Protein AF-A0A2V5NZV7-F1 (afdb_monomer_lite)

Foldseek 3Di:
DPVVLVVQLCVLLVCLQQLVCVVNDLCVSCVVNVHDSVVSVVVNVVVNVVVLVVVLVVVVVVDPDSVCSVVVVVVVVVVSD

Sequence (81 aa):
HTDAGKAHYFESLKPWLTGDTEDLSQAGAAIRLGLNEGAVKVAIHRLRHRFREVLKDEIGQTVSDRAHVDEEMHYLLEALL

Radius of gyration: 14.93 Å; chains: 1; bounding box: 33×25×37 Å

Secondary structure (DSSP, 8-state):
--HHHHHHHHHHHTHHHHT--TT--HHHHHHHHT--HHHHHHHHHHHHHHHHHHHHHHHHTT-S-GGGHHHHHHHHHHTT-

pLDDT: mean 76.69, std 14.45, range [41.59, 93.25]

Structure (mmCIF, N/CA/C/O backbone):
data_AF-A0A2V5NZV7-F1
#
_entry.id   AF-A0A2V5NZV7-F1
#
loop_
_atom_site.group_PDB
_atom_site.id
_atom_site.type_symbol
_atom_site.label_atom_id
_atom_site.label_alt_id
_atom_site.label_comp_id
_atom_site.label_asym_id
_atom_site.label_entity_id
_atom_site.label_seq_id
_atom_site.pdbx_PDB_ins_code
_atom_site.Cartn_x
_atom_site.Cartn_y
_atom_site.Cartn_z
_atom_site.occupancy
_atom_site.B_iso_or_equiv
_atom_site.auth_seq_id
_atom_site.auth_comp_id
_atom_site.auth_asym_id
_atom_site.auth_atom_id
_atom_site.pdbx_PDB_model_num
ATOM 1 N N . HIS A 1 1 ? -11.678 -11.149 -16.638 1.00 41.59 1 HIS A N 1
ATOM 2 C CA . HIS A 1 1 ? -10.377 -11.810 -16.882 1.00 41.59 1 HIS A CA 1
ATOM 3 C C . HIS A 1 1 ? -9.257 -11.053 -16.146 1.00 41.59 1 HIS A C 1
ATOM 5 O O . HIS A 1 1 ? -8.209 -10.795 -16.717 1.00 41.59 1 HIS A O 1
ATOM 11 N N . THR A 1 2 ? -9.476 -10.635 -14.888 1.00 53.06 2 THR A N 1
ATOM 12 C CA . THR A 1 2 ? -8.737 -9.476 -14.331 1.00 53.06 2 THR A CA 1
ATOM 13 C C . THR A 1 2 ? -8.283 -9.641 -12.877 1.00 53.06 2 THR A C 1
ATOM 15 O O . THR A 1 2 ? -7.569 -8.777 -12.375 1.00 53.06 2 THR A O 1
ATOM 18 N N . ASP A 1 3 ? -8.641 -10.739 -12.204 1.00 60.56 3 ASP A N 1
ATOM 19 C CA . ASP A 1 3 ? -8.262 -10.954 -10.800 1.00 60.56 3 ASP A CA 1
ATOM 20 C C . ASP A 1 3 ? -6.849 -11.514 -10.641 1.00 60.56 3 ASP A C 1
ATOM 22 O O . ASP A 1 3 ? -6.142 -11.111 -9.725 1.00 60.56 3 ASP A O 1
ATOM 26 N N . ALA A 1 4 ? -6.376 -12.348 -11.574 1.00 65.19 4 ALA A N 1
ATOM 27 C CA . ALA A 1 4 ? -5.033 -12.930 -11.494 1.00 65.19 4 ALA A CA 1
ATOM 28 C C . ALA A 1 4 ? -3.920 -11.865 -11.559 1.00 65.19 4 ALA A C 1
ATOM 30 O O . ALA A 1 4 ? -2.971 -11.906 -10.780 1.00 65.19 4 ALA A O 1
ATOM 31 N N . GLY A 1 5 ? -4.063 -10.864 -12.438 1.00 73.56 5 GLY A N 1
ATOM 32 C CA . GLY A 1 5 ? -3.102 -9.761 -12.548 1.00 73.56 5 GLY A CA 1
ATOM 33 C C . GLY A 1 5 ? -3.105 -8.849 -11.319 1.00 73.56 5 GLY A C 1
ATOM 34 O O . GLY A 1 5 ? -2.046 -8.424 -10.865 1.00 73.56 5 GLY A O 1
ATOM 35 N N . LYS A 1 6 ? -4.283 -8.597 -10.731 1.00 78.12 6 LYS A N 1
ATOM 36 C CA . LYS A 1 6 ? -4.409 -7.818 -9.489 1.00 78.12 6 LYS A CA 1
ATOM 37 C C . LYS A 1 6 ? -3.858 -8.570 -8.279 1.00 78.12 6 LYS A C 1
ATOM 39 O O . LYS A 1 6 ? -3.202 -7.951 -7.449 1.00 78.12 6 LYS A O 1
ATOM 44 N N . ALA A 1 7 ? -4.087 -9.880 -8.200 1.00 83.81 7 ALA A N 1
ATOM 45 C CA . ALA A 1 7 ? -3.542 -10.729 -7.149 1.00 83.81 7 ALA A CA 1
ATOM 46 C C . ALA A 1 7 ? -2.011 -10.765 -7.214 1.00 83.81 7 ALA A C 1
ATOM 48 O O . ALA A 1 7 ? -1.358 -10.466 -6.223 1.00 83.81 7 ALA A O 1
ATOM 49 N N . HIS A 1 8 ? -1.429 -11.010 -8.393 1.00 86.31 8 HIS A N 1
ATOM 50 C CA . HIS A 1 8 ? 0.027 -10.987 -8.566 1.00 86.31 8 HIS A CA 1
ATOM 51 C C . HIS A 1 8 ? 0.642 -9.624 -8.215 1.00 86.31 8 HIS A C 1
ATOM 53 O O . HIS A 1 8 ? 1.699 -9.551 -7.584 1.00 86.31 8 HIS A O 1
ATOM 59 N N . TYR A 1 9 ? -0.044 -8.540 -8.583 1.00 89.00 9 TYR A N 1
ATOM 60 C CA . TYR A 1 9 ? 0.358 -7.184 -8.233 1.00 89.00 9 TYR A CA 1
ATOM 61 C C . TYR A 1 9 ? 0.356 -6.953 -6.719 1.00 89.00 9 TYR A C 1
ATOM 63 O O . TYR A 1 9 ? 1.324 -6.431 -6.168 1.00 89.00 9 TYR A O 1
ATOM 71 N N . PHE A 1 10 ? -0.720 -7.359 -6.044 1.00 88.06 10 PHE A N 1
ATOM 72 C CA . PHE A 1 10 ? -0.840 -7.235 -4.598 1.00 88.06 10 PHE A CA 1
ATOM 73 C C . PHE A 1 10 ? 0.195 -8.093 -3.870 1.00 88.06 10 PHE A C 1
ATOM 75 O O . PHE A 1 10 ? 0.933 -7.548 -3.061 1.00 88.06 10 PHE A O 1
ATOM 82 N N . GLU A 1 11 ? 0.320 -9.381 -4.198 1.00 90.88 11 GLU A N 1
ATOM 83 C CA . GLU A 1 11 ? 1.305 -10.280 -3.578 1.00 90.88 11 GLU A CA 1
ATOM 84 C C . GLU A 1 11 ? 2.736 -9.767 -3.755 1.00 90.88 11 GLU A C 1
ATOM 86 O O . GLU A 1 11 ? 3.544 -9.838 -2.835 1.00 90.88 11 GLU A O 1
ATOM 91 N N . SER A 1 12 ? 3.038 -9.164 -4.908 1.00 91.62 12 SER A N 1
ATOM 92 C CA . SER A 1 12 ? 4.349 -8.562 -5.136 1.00 91.62 12 SER A CA 1
ATOM 93 C C . SER A 1 12 ? 4.613 -7.355 -4.245 1.00 91.62 12 SER A C 1
ATOM 95 O O . SER A 1 12 ? 5.769 -7.126 -3.924 1.00 91.62 12 SER A O 1
ATOM 97 N N . LEU A 1 13 ? 3.595 -6.570 -3.871 1.00 92.12 13 LEU A N 1
ATOM 98 C CA . LEU A 1 13 ? 3.757 -5.335 -3.092 1.00 92.12 13 LEU A CA 1
ATOM 99 C C . LEU A 1 13 ? 3.452 -5.488 -1.595 1.00 92.12 13 LEU A C 1
ATOM 101 O O . LEU A 1 13 ? 3.884 -4.657 -0.796 1.00 92.12 13 LEU A O 1
ATOM 105 N N . LYS A 1 14 ? 2.728 -6.543 -1.216 1.00 91.12 14 LYS A N 1
ATOM 106 C CA . LYS A 1 14 ? 2.306 -6.869 0.149 1.00 91.12 14 LYS A CA 1
ATOM 107 C C . LYS A 1 14 ? 3.449 -6.876 1.173 1.00 91.12 14 LYS A C 1
ATOM 109 O O . LYS A 1 14 ? 3.213 -6.349 2.254 1.00 91.12 14 LYS A O 1
ATOM 114 N N . PRO A 1 15 ? 4.676 -7.343 0.874 1.00 92.12 15 PRO A N 1
ATOM 115 C CA . PRO A 1 15 ? 5.760 -7.296 1.856 1.00 92.12 15 PRO A CA 1
ATOM 116 C C . PRO A 1 15 ? 6.094 -5.872 2.335 1.00 92.12 15 PRO A C 1
ATOM 118 O O . PRO A 1 15 ? 6.361 -5.642 3.509 1.00 92.12 15 PRO A O 1
ATOM 121 N N . TRP A 1 16 ? 5.975 -4.864 1.458 1.00 88.31 16 TRP A N 1
ATOM 122 C CA . TRP A 1 16 ? 6.137 -3.455 1.848 1.00 88.31 16 TRP A CA 1
ATOM 123 C C . TRP A 1 16 ? 4.941 -2.894 2.624 1.00 88.31 16 TRP A C 1
ATOM 125 O O . TRP A 1 16 ? 5.029 -1.783 3.154 1.00 88.31 16 TRP A O 1
ATOM 135 N N . LEU A 1 17 ? 3.816 -3.607 2.672 1.00 86.44 17 LEU A N 1
ATOM 136 C CA . LEU A 1 17 ? 2.695 -3.285 3.548 1.00 86.44 17 LEU A CA 1
ATOM 137 C C . LEU A 1 17 ? 2.908 -3.854 4.956 1.00 86.44 17 LEU A C 1
ATOM 139 O O . LEU A 1 17 ? 2.581 -3.161 5.913 1.00 86.44 17 LEU A O 1
ATOM 143 N N . THR A 1 18 ? 3.442 -5.074 5.070 1.00 84.44 18 THR A N 1
ATOM 144 C CA . THR A 1 18 ? 3.596 -5.803 6.343 1.00 84.44 18 THR A CA 1
ATOM 145 C C . THR A 1 18 ? 4.932 -5.573 7.047 1.00 84.44 18 THR A C 1
ATOM 147 O O . THR A 1 18 ? 5.036 -5.884 8.225 1.00 84.44 18 THR A O 1
ATOM 150 N N . GLY A 1 19 ? 5.928 -5.007 6.356 1.00 83.38 19 GLY A N 1
ATOM 151 C CA . GLY 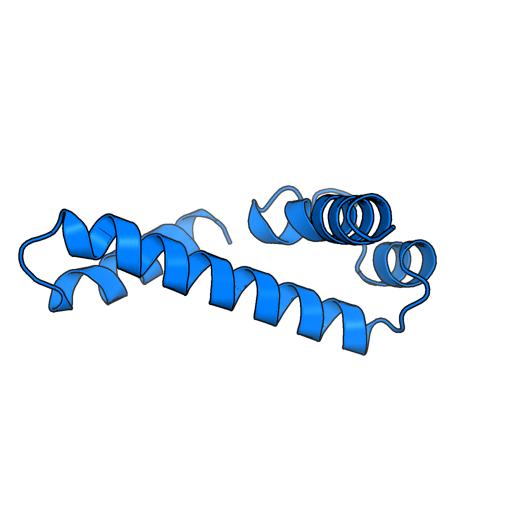A 1 19 ? 7.272 -4.785 6.906 1.00 83.38 19 GLY A CA 1
ATOM 152 C C . GLY A 1 19 ? 8.253 -5.927 6.616 1.00 83.38 19 GLY A C 1
ATOM 153 O O . GLY A 1 19 ? 9.438 -5.796 6.907 1.00 83.38 19 GLY A O 1
ATOM 154 N N . ASP A 1 20 ? 7.801 -6.997 5.953 1.00 86.50 20 ASP A N 1
ATOM 155 C CA . ASP A 1 20 ? 8.597 -8.180 5.589 1.00 86.50 20 ASP A CA 1
ATOM 156 C C . ASP A 1 20 ? 9.518 -7.907 4.384 1.00 86.50 20 ASP A C 1
ATOM 158 O O . ASP A 1 20 ? 9.448 -8.565 3.345 1.00 86.50 20 ASP A O 1
ATOM 162 N N . THR A 1 21 ? 10.345 -6.865 4.469 1.00 85.69 21 THR A N 1
ATOM 163 C CA . THR A 1 21 ? 11.170 -6.386 3.348 1.00 85.69 21 THR A CA 1
ATOM 164 C C . THR A 1 21 ? 12.617 -6.856 3.387 1.00 85.69 21 THR A C 1
ATOM 166 O O . THR A 1 21 ? 13.421 -6.392 2.578 1.00 85.69 21 THR A O 1
ATOM 169 N N . GLU A 1 22 ? 12.951 -7.766 4.303 1.00 85.56 22 GLU A N 1
ATOM 170 C CA . GLU A 1 22 ? 14.271 -8.390 4.357 1.00 85.56 22 GLU A CA 1
ATOM 171 C C . GLU A 1 22 ? 14.574 -9.048 2.997 1.00 85.56 22 GLU A C 1
ATOM 173 O O . GLU A 1 22 ? 13.731 -9.729 2.413 1.00 85.56 22 GLU A O 1
ATOM 178 N N . ASP A 1 23 ? 15.732 -8.720 2.422 1.00 86.56 23 ASP A N 1
ATOM 179 C CA . ASP A 1 23 ? 16.178 -9.130 1.080 1.00 86.56 23 ASP A CA 1
ATOM 180 C C . ASP A 1 23 ? 15.326 -8.668 -0.127 1.00 86.56 23 ASP A C 1
ATOM 182 O O . ASP A 1 23 ? 15.587 -9.060 -1.272 1.00 86.56 23 ASP A O 1
ATOM 186 N N . LEU A 1 24 ? 14.345 -7.776 0.062 1.00 88.50 24 LEU A N 1
ATOM 187 C CA . LEU A 1 24 ? 13.529 -7.247 -1.035 1.00 88.50 24 LEU A CA 1
ATOM 188 C C . LEU A 1 24 ? 14.018 -5.886 -1.536 1.00 88.50 24 LEU A C 1
ATOM 190 O O . LEU A 1 24 ? 14.070 -4.897 -0.808 1.00 88.50 24 LEU A O 1
ATOM 194 N N . SER A 1 25 ? 14.255 -5.786 -2.847 1.00 92.75 25 SER A N 1
ATOM 195 C CA . SER A 1 25 ? 14.522 -4.509 -3.516 1.00 92.75 25 SER A CA 1
ATOM 196 C C . SER A 1 25 ? 13.322 -4.022 -4.334 1.00 92.75 25 SER A C 1
ATOM 198 O O . SER A 1 25 ? 12.654 -4.788 -5.038 1.00 92.75 25 SER A O 1
ATOM 200 N N . GLN A 1 26 ? 13.068 -2.709 -4.286 1.00 88.19 26 GLN A N 1
ATOM 201 C CA . GLN A 1 26 ? 12.044 -2.065 -5.119 1.00 88.19 26 GLN A CA 1
ATOM 202 C C . GLN A 1 26 ? 12.378 -2.179 -6.614 1.00 88.19 26 GLN A C 1
ATOM 204 O O . GLN A 1 26 ? 11.469 -2.336 -7.426 1.00 88.19 26 GLN A O 1
ATOM 209 N N . ALA A 1 27 ? 13.668 -2.185 -6.966 1.00 92.12 27 ALA A N 1
ATOM 210 C CA . ALA A 1 27 ? 14.159 -2.464 -8.315 1.00 92.12 27 ALA A CA 1
ATOM 211 C C . ALA A 1 27 ? 13.747 -3.863 -8.801 1.00 92.12 27 ALA A C 1
ATOM 213 O O . ALA A 1 27 ? 13.185 -4.009 -9.887 1.00 92.12 27 ALA A O 1
ATOM 214 N N . GLY A 1 28 ? 13.938 -4.892 -7.968 1.00 92.88 28 GLY A N 1
ATOM 215 C CA . GLY A 1 28 ? 13.515 -6.256 -8.280 1.00 92.88 28 GLY A CA 1
ATOM 216 C C . GLY A 1 28 ? 12.001 -6.378 -8.456 1.00 92.88 28 GLY A C 1
ATOM 217 O O . GLY A 1 28 ? 11.539 -7.053 -9.375 1.00 92.88 28 GLY A O 1
ATOM 218 N N . ALA A 1 29 ? 11.212 -5.687 -7.629 1.00 91.44 29 ALA A N 1
ATOM 219 C CA . ALA A 1 29 ? 9.762 -5.616 -7.820 1.00 91.44 29 ALA A CA 1
ATOM 220 C C . ALA A 1 29 ? 9.365 -4.892 -9.110 1.00 91.44 29 ALA A C 1
ATOM 222 O O . ALA A 1 29 ? 8.429 -5.328 -9.776 1.00 91.44 29 ALA A O 1
ATOM 223 N N . ALA A 1 30 ? 10.082 -3.833 -9.493 1.00 91.94 30 ALA A N 1
ATOM 224 C CA . ALA A 1 30 ? 9.842 -3.121 -10.745 1.00 91.94 30 ALA A CA 1
ATOM 225 C C . ALA A 1 30 ? 9.989 -4.064 -11.945 1.00 91.94 30 ALA A C 1
ATOM 227 O O . ALA A 1 30 ? 9.082 -4.147 -12.770 1.00 91.94 30 ALA A O 1
ATOM 228 N N . ILE A 1 31 ? 11.067 -4.855 -11.976 1.00 93.25 31 ILE A N 1
ATOM 229 C CA . ILE A 1 31 ? 11.296 -5.861 -13.020 1.00 93.25 31 ILE A CA 1
ATOM 230 C C . ILE A 1 31 ? 10.159 -6.890 -13.045 1.00 93.25 31 ILE A C 1
ATOM 232 O O . ILE A 1 31 ? 9.579 -7.126 -14.103 1.00 93.25 31 ILE A O 1
ATOM 236 N N . ARG A 1 32 ? 9.794 -7.468 -11.889 1.00 90.31 32 ARG A N 1
ATOM 237 C CA . ARG A 1 32 ? 8.719 -8.477 -11.801 1.00 90.31 32 ARG A CA 1
ATOM 238 C C . ARG A 1 32 ? 7.364 -7.949 -12.273 1.00 90.31 32 ARG A C 1
ATOM 240 O O . ARG A 1 32 ? 6.602 -8.687 -12.885 1.00 90.31 32 ARG A O 1
ATOM 247 N N . LEU A 1 33 ? 7.075 -6.681 -11.994 1.00 90.62 33 LEU A N 1
ATOM 248 C CA . LEU A 1 33 ? 5.799 -6.043 -12.315 1.00 90.62 33 LEU A CA 1
ATOM 249 C C . LEU A 1 33 ? 5.780 -5.356 -13.689 1.00 90.62 33 LEU A C 1
ATOM 251 O O . LEU A 1 33 ? 4.743 -4.817 -14.070 1.00 90.62 33 LEU A O 1
ATOM 255 N N . GLY A 1 34 ? 6.900 -5.337 -14.422 1.00 92.56 34 GLY A N 1
ATOM 256 C CA . GLY A 1 34 ? 7.018 -4.579 -15.672 1.00 92.56 34 GLY A CA 1
ATOM 257 C C . GLY A 1 34 ? 6.863 -3.065 -15.472 1.00 92.56 34 GLY A C 1
ATOM 258 O O . GLY A 1 34 ? 6.331 -2.369 -16.335 1.00 92.56 34 GLY A O 1
ATOM 259 N N . LEU A 1 35 ? 7.284 -2.558 -14.312 1.00 91.88 35 LEU A N 1
ATOM 260 C CA . LEU A 1 35 ? 7.203 -1.155 -13.915 1.00 91.88 35 LEU A CA 1
ATOM 261 C C . LEU A 1 35 ? 8.593 -0.525 -13.810 1.00 91.88 35 LEU A C 1
ATOM 263 O O . LEU A 1 35 ? 9.604 -1.206 -13.677 1.00 91.88 35 LEU A O 1
ATOM 267 N N . ASN A 1 36 ? 8.636 0.807 -13.785 1.00 92.50 36 ASN A N 1
ATOM 268 C CA . ASN A 1 36 ? 9.811 1.520 -13.291 1.00 92.50 36 ASN A CA 1
ATOM 269 C C . ASN A 1 36 ? 9.772 1.645 -11.756 1.00 92.50 36 ASN A C 1
ATOM 271 O O . ASN A 1 36 ? 8.707 1.580 -11.136 1.00 92.50 36 ASN A O 1
ATOM 275 N N . GLU A 1 37 ? 10.931 1.870 -11.139 1.00 88.50 37 GLU A N 1
ATOM 276 C CA . GLU A 1 37 ? 11.055 1.983 -9.679 1.00 88.50 37 GLU A CA 1
ATOM 277 C C . GLU A 1 37 ? 10.190 3.096 -9.072 1.00 88.50 37 GLU A C 1
ATOM 279 O O . GLU A 1 37 ? 9.612 2.924 -7.998 1.00 88.50 37 GLU A O 1
ATOM 284 N N . GLY A 1 38 ? 10.055 4.230 -9.765 1.00 82.75 38 GLY A N 1
ATOM 285 C CA . GLY A 1 38 ? 9.186 5.325 -9.332 1.00 82.75 38 GLY A CA 1
ATOM 286 C C . GLY A 1 38 ? 7.727 4.880 -9.220 1.00 82.75 38 GLY A C 1
ATOM 287 O O . GLY A 1 38 ? 7.066 5.147 -8.219 1.00 82.75 38 GLY A O 1
ATOM 288 N N . ALA A 1 39 ? 7.238 4.125 -10.203 1.00 85.19 39 ALA A N 1
ATOM 289 C CA . ALA A 1 39 ? 5.891 3.571 -10.194 1.00 85.19 39 ALA A CA 1
ATOM 290 C C . ALA A 1 39 ? 5.684 2.567 -9.047 1.00 85.19 39 ALA A C 1
ATOM 292 O O . ALA A 1 39 ? 4.617 2.578 -8.434 1.00 85.19 39 ALA A O 1
ATOM 293 N N . VAL A 1 40 ? 6.701 1.769 -8.699 1.00 88.94 40 VAL A N 1
ATOM 294 C CA . VAL A 1 40 ? 6.666 0.871 -7.528 1.00 88.94 40 VAL A CA 1
ATOM 295 C C . VAL A 1 40 ? 6.555 1.666 -6.227 1.00 88.94 40 VAL A C 1
ATOM 297 O O . VAL A 1 40 ? 5.684 1.372 -5.410 1.00 88.94 40 VAL A O 1
ATOM 300 N N . LYS A 1 41 ? 7.354 2.726 -6.046 1.00 84.44 41 LYS A N 1
ATOM 301 C CA . LYS A 1 41 ? 7.272 3.598 -4.857 1.00 84.44 41 LYS A CA 1
ATOM 302 C C . LYS A 1 41 ? 5.880 4.201 -4.686 1.00 84.44 41 LYS A C 1
ATOM 304 O O . LYS A 1 41 ? 5.305 4.155 -3.599 1.00 84.44 41 LYS A O 1
ATOM 309 N N . VAL A 1 42 ? 5.310 4.728 -5.768 1.00 84.69 42 VAL A N 1
ATOM 310 C CA . VAL A 1 42 ? 3.967 5.319 -5.735 1.00 84.69 42 VAL A CA 1
ATOM 311 C C . VAL A 1 42 ? 2.900 4.246 -5.476 1.00 84.69 42 VAL A C 1
ATOM 313 O O . VAL A 1 42 ? 1.927 4.501 -4.763 1.00 84.69 42 VAL A O 1
ATOM 316 N N . ALA A 1 43 ? 3.070 3.038 -6.017 1.00 87.19 43 ALA A N 1
ATOM 317 C CA . ALA A 1 43 ? 2.167 1.920 -5.766 1.00 87.19 43 ALA A CA 1
ATOM 318 C C . ALA A 1 43 ? 2.169 1.488 -4.295 1.00 87.19 43 ALA A C 1
ATOM 320 O O . ALA A 1 43 ? 1.096 1.355 -3.708 1.00 87.19 43 ALA A O 1
ATOM 321 N N . ILE A 1 44 ? 3.350 1.361 -3.683 1.00 87.25 44 ILE A N 1
ATOM 322 C CA . ILE A 1 44 ? 3.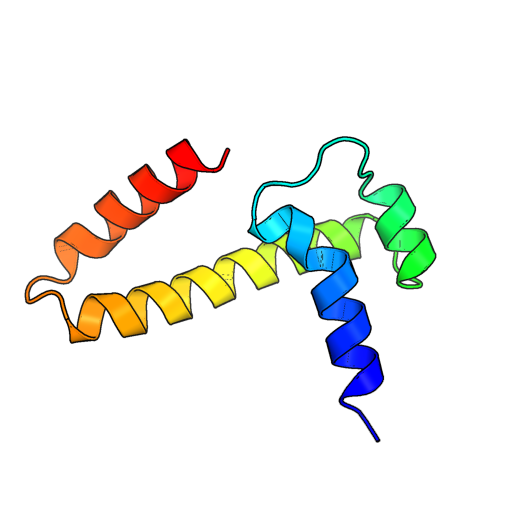503 1.074 -2.250 1.00 87.25 44 ILE A CA 1
ATOM 323 C C . ILE A 1 44 ? 2.837 2.176 -1.419 1.00 87.25 44 ILE A C 1
ATOM 325 O O . ILE A 1 44 ? 2.069 1.881 -0.505 1.00 87.25 44 ILE A O 1
ATOM 329 N N . HIS A 1 45 ? 3.072 3.448 -1.761 1.00 83.88 45 HIS A N 1
ATOM 330 C CA . HIS A 1 45 ? 2.452 4.573 -1.061 1.00 83.88 45 HIS A CA 1
ATOM 331 C C . HIS A 1 45 ? 0.919 4.508 -1.116 1.00 83.88 45 HIS A C 1
ATOM 333 O O . HIS A 1 45 ? 0.251 4.624 -0.087 1.00 83.88 45 HIS A O 1
ATOM 339 N N . ARG A 1 46 ? 0.347 4.272 -2.305 1.00 85.88 46 ARG A N 1
ATOM 340 C CA . ARG A 1 46 ? -1.105 4.110 -2.475 1.00 85.88 46 ARG A CA 1
ATOM 341 C C . ARG A 1 46 ? -1.653 2.900 -1.726 1.00 85.88 46 ARG A C 1
ATOM 343 O O . ARG A 1 46 ? -2.730 3.007 -1.146 1.00 85.88 46 ARG A O 1
ATOM 350 N N . LEU A 1 47 ? -0.931 1.781 -1.728 1.00 87.44 47 LEU A N 1
ATOM 351 C CA . LEU A 1 47 ? -1.325 0.570 -1.013 1.00 87.44 47 LEU A CA 1
ATOM 352 C C . LEU A 1 47 ? -1.412 0.831 0.493 1.00 87.44 47 LEU A C 1
ATOM 354 O O . LEU A 1 47 ? -2.446 0.562 1.097 1.00 87.44 47 LEU A O 1
ATOM 358 N N . ARG A 1 48 ? -0.371 1.443 1.070 1.00 86.12 48 ARG A N 1
ATOM 359 C CA . ARG A 1 48 ? -0.339 1.834 2.486 1.00 86.12 48 ARG A CA 1
ATOM 360 C C . ARG A 1 48 ? -1.454 2.822 2.820 1.00 86.12 48 ARG A C 1
ATOM 362 O O . ARG A 1 48 ? -2.147 2.630 3.807 1.00 86.12 48 ARG A O 1
ATOM 369 N N . HIS A 1 49 ? -1.667 3.848 1.993 1.00 80.12 49 HIS A N 1
ATOM 370 C CA . HIS A 1 49 ? -2.754 4.807 2.202 1.00 80.12 49 HIS A CA 1
ATOM 371 C C . HIS A 1 49 ? -4.121 4.117 2.219 1.00 80.12 49 HIS A C 1
ATOM 373 O O . HIS A 1 49 ? -4.878 4.281 3.163 1.00 80.12 49 HIS A O 1
ATOM 379 N N . ARG A 1 50 ? -4.435 3.305 1.205 1.00 83.88 50 ARG A N 1
ATOM 380 C CA . ARG A 1 50 ? -5.726 2.611 1.128 1.00 83.88 50 ARG A CA 1
ATOM 381 C C . ARG A 1 50 ? -5.928 1.628 2.279 1.00 83.88 50 ARG A C 1
ATOM 383 O O . ARG A 1 50 ? -7.038 1.529 2.783 1.00 83.88 50 ARG A O 1
ATOM 390 N N . PHE A 1 51 ? -4.879 0.914 2.682 1.00 84.12 51 PHE A N 1
ATOM 391 C CA . PHE A 1 51 ? -4.942 0.023 3.837 1.00 84.12 51 PHE A CA 1
ATOM 392 C C . PHE A 1 51 ? -5.274 0.793 5.117 1.00 84.12 51 PHE A C 1
ATOM 394 O O . PHE A 1 51 ? -6.142 0.361 5.864 1.00 84.12 51 PHE A O 1
ATOM 401 N N . ARG A 1 52 ? -4.667 1.972 5.321 1.00 77.81 52 ARG A N 1
ATOM 402 C CA . ARG A 1 52 ? -5.006 2.849 6.451 1.00 77.81 52 ARG A CA 1
ATOM 403 C C . ARG A 1 52 ? -6.455 3.299 6.419 1.00 77.81 52 ARG A C 1
ATOM 405 O O . ARG A 1 52 ? -7.100 3.193 7.443 1.00 77.81 52 ARG A O 1
ATOM 412 N N . GLU A 1 53 ? -6.966 3.763 5.282 1.00 81.44 53 GLU A N 1
ATOM 413 C CA . GLU A 1 53 ? -8.364 4.210 5.204 1.00 81.44 53 GLU A CA 1
ATOM 414 C C . GLU A 1 53 ? -9.337 3.079 5.554 1.00 81.44 53 GLU A C 1
ATOM 416 O O . GLU A 1 53 ? -10.244 3.276 6.350 1.00 81.44 53 GLU A O 1
ATOM 421 N N . VAL A 1 54 ? -9.087 1.865 5.051 1.00 83.56 54 VAL A N 1
ATOM 422 C CA . VAL A 1 54 ? -9.909 0.692 5.390 1.00 83.56 54 VAL A CA 1
ATOM 423 C C . VAL A 1 54 ? -9.788 0.331 6.873 1.00 83.56 54 VAL A C 1
ATOM 425 O O . VAL A 1 54 ? -10.799 0.052 7.509 1.00 83.56 54 VAL A O 1
ATOM 428 N N . LEU A 1 55 ? -8.580 0.367 7.446 1.00 78.94 55 LEU A N 1
ATOM 429 C CA . LEU A 1 55 ? -8.393 0.135 8.881 1.00 78.94 55 LEU A CA 1
ATOM 430 C C . LEU A 1 55 ? -9.078 1.206 9.734 1.00 78.94 55 LEU A C 1
ATOM 432 O O . LEU A 1 55 ? -9.707 0.866 10.727 1.00 78.94 55 LEU A O 1
ATOM 436 N N . LYS A 1 56 ? -8.987 2.483 9.354 1.00 72.44 56 LYS A N 1
ATOM 437 C CA . LYS A 1 56 ? -9.652 3.591 10.050 1.00 72.44 56 LYS A CA 1
ATOM 438 C C . LYS A 1 56 ? -11.166 3.472 9.979 1.00 72.44 56 LYS A C 1
ATOM 440 O O . LYS A 1 56 ? -11.827 3.742 10.975 1.00 72.44 56 LYS A O 1
ATOM 445 N N . ASP A 1 57 ? -11.709 3.058 8.840 1.00 74.44 57 ASP A N 1
ATOM 446 C CA . ASP A 1 57 ? -13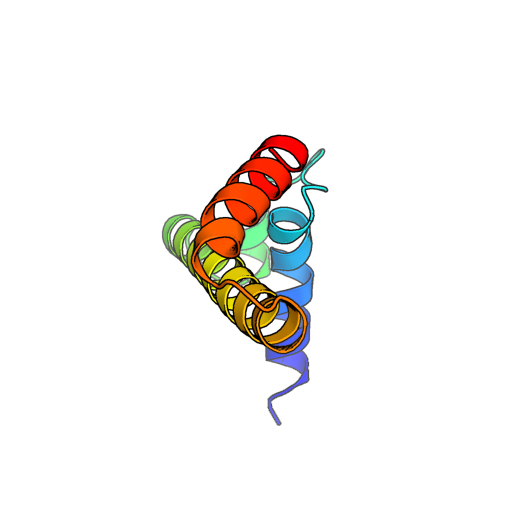.144 2.825 8.692 1.00 74.44 57 ASP A CA 1
ATOM 447 C C . ASP A 1 57 ? -13.618 1.644 9.553 1.00 74.44 57 ASP A C 1
ATOM 449 O O . ASP A 1 57 ? -14.689 1.726 10.152 1.00 74.44 57 ASP A O 1
ATOM 453 N N . GLU A 1 58 ? -12.833 0.569 9.665 1.0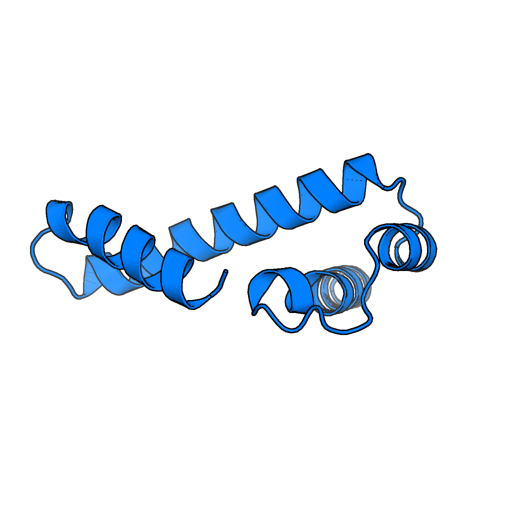0 72.12 58 GLU A N 1
ATOM 454 C CA . GLU A 1 58 ? -13.160 -0.600 10.499 1.00 72.12 58 GLU A CA 1
ATOM 455 C C . GLU A 1 58 ? -13.021 -0.292 12.006 1.00 72.12 58 GLU A C 1
ATOM 457 O O . GLU A 1 58 ? -13.919 -0.557 12.808 1.00 72.12 58 GLU A O 1
ATOM 462 N N . ILE A 1 59 ? -11.914 0.345 12.403 1.00 68.38 59 ILE A N 1
ATOM 463 C CA . ILE A 1 59 ? -11.642 0.735 13.795 1.00 68.38 59 ILE A CA 1
ATOM 464 C C . ILE A 1 59 ? -12.597 1.850 14.225 1.00 68.38 59 ILE A C 1
ATOM 466 O O . ILE A 1 59 ? -13.158 1.791 15.312 1.00 68.38 59 ILE A O 1
ATOM 470 N N . GLY A 1 60 ? -12.860 2.836 13.368 1.00 62.41 60 GLY A N 1
ATOM 471 C CA . GLY A 1 60 ? -13.775 3.948 13.633 1.00 62.41 60 GLY A CA 1
ATOM 472 C C . GLY A 1 60 ? -15.254 3.553 13.689 1.00 62.41 60 GLY A C 1
ATOM 473 O O . GLY A 1 60 ? -16.060 4.321 14.209 1.00 62.41 60 GLY A O 1
ATOM 474 N N . GLN A 1 61 ? -15.626 2.368 13.193 1.00 59.44 61 GLN A N 1
ATOM 475 C CA . GLN A 1 61 ? -16.933 1.759 13.475 1.00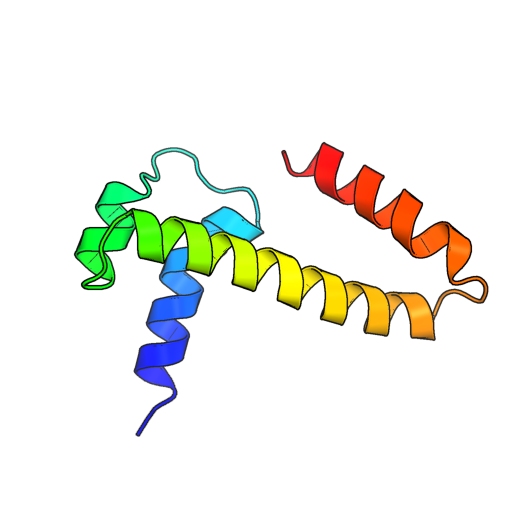 59.44 61 GLN A CA 1
ATOM 476 C C . GLN A 1 61 ? -17.012 1.165 14.889 1.00 59.44 61 GLN A C 1
ATOM 478 O O . GLN A 1 61 ? -18.108 0.982 15.415 1.00 59.44 61 GLN A O 1
ATOM 483 N N . THR A 1 62 ? -15.864 0.896 15.511 1.00 57.38 62 THR A N 1
ATOM 484 C CA . THR A 1 62 ? -15.752 0.235 16.819 1.00 57.38 62 THR A CA 1
ATOM 485 C C . THR A 1 62 ? -15.331 1.203 17.937 1.00 57.38 62 THR A C 1
ATOM 487 O O . THR A 1 62 ? -15.646 0.978 19.103 1.00 57.38 62 THR A O 1
ATOM 490 N N . VAL A 1 63 ? -14.658 2.307 17.598 1.00 55.25 63 VAL A N 1
ATOM 491 C CA . VAL A 1 63 ? -14.142 3.318 18.532 1.00 55.25 63 VAL A CA 1
ATOM 492 C C . VAL A 1 63 ? -15.066 4.536 18.553 1.00 55.25 63 VAL A C 1
ATOM 494 O O . VAL A 1 63 ? -15.243 5.221 17.549 1.00 55.25 63 VAL A O 1
ATOM 497 N N . SER A 1 64 ? -15.634 4.831 19.726 1.00 55.03 64 SER A N 1
ATOM 498 C CA . SER A 1 64 ? -16.598 5.922 19.948 1.00 55.03 64 SER A CA 1
ATOM 499 C C . SER A 1 64 ? -16.040 7.339 19.732 1.00 55.03 64 SER A C 1
ATOM 501 O O . SER A 1 64 ? -16.823 8.287 19.713 1.00 55.03 64 SER A O 1
ATOM 503 N N . ASP A 1 65 ? -14.722 7.504 19.572 1.00 55.72 65 ASP A N 1
ATOM 504 C CA . ASP A 1 65 ? -14.067 8.807 19.424 1.00 55.72 65 ASP A CA 1
ATOM 505 C C . ASP A 1 65 ? -12.998 8.798 18.313 1.00 55.72 65 ASP A C 1
ATOM 507 O O . ASP A 1 65 ? -11.887 8.287 18.470 1.00 55.72 65 ASP A O 1
ATOM 511 N N . ARG A 1 66 ? -13.344 9.375 17.153 1.00 55.19 66 ARG A N 1
ATOM 512 C CA . ARG A 1 66 ? -12.492 9.408 15.948 1.00 55.19 66 ARG A CA 1
ATOM 513 C C . ARG A 1 66 ? -11.172 10.159 16.148 1.00 55.19 66 ARG A C 1
ATOM 515 O O . ARG A 1 66 ? -10.252 9.940 15.369 1.00 55.19 66 ARG A O 1
ATOM 522 N N . ALA A 1 67 ? -11.066 11.018 17.165 1.00 58.66 67 ALA A N 1
ATOM 523 C CA . ALA A 1 67 ? -9.864 11.812 17.421 1.00 58.66 67 ALA A CA 1
ATOM 524 C C . ALA A 1 67 ? -8.652 10.965 17.856 1.00 58.66 67 ALA A C 1
ATOM 526 O O . ALA A 1 67 ? -7.520 11.352 17.586 1.00 58.66 67 ALA A O 1
ATOM 527 N N . HIS A 1 68 ? -8.878 9.795 18.463 1.00 55.84 68 HIS A N 1
ATOM 528 C CA . HIS A 1 68 ? -7.805 8.898 18.920 1.00 55.84 68 HIS A CA 1
ATOM 529 C C . HIS A 1 68 ? -7.318 7.938 17.824 1.00 55.84 68 HIS A C 1
ATOM 531 O O . HIS A 1 68 ? -6.244 7.354 17.933 1.00 55.84 68 HIS A O 1
ATOM 537 N N . VAL A 1 69 ? -8.081 7.797 16.734 1.00 60.00 69 VAL A N 1
ATOM 538 C CA . VAL A 1 69 ? -7.762 6.866 15.644 1.00 60.00 69 VAL A CA 1
ATOM 539 C C . VAL A 1 69 ? -6.495 7.298 14.904 1.00 60.00 69 VAL A C 1
ATOM 541 O O . VAL A 1 69 ? -5.681 6.456 14.544 1.00 60.00 69 VAL A O 1
ATOM 544 N N . ASP A 1 70 ? -6.283 8.598 14.690 1.00 60.03 70 ASP A N 1
ATOM 545 C CA . ASP A 1 70 ? -5.082 9.082 13.998 1.00 60.03 70 ASP A CA 1
ATOM 546 C C . ASP A 1 70 ? -3.801 8.903 14.835 1.00 60.03 70 ASP A C 1
ATOM 548 O O . ASP A 1 70 ? -2.753 8.574 14.274 1.00 60.03 70 ASP A O 1
ATOM 552 N N . GLU A 1 71 ? -3.892 9.045 16.161 1.00 60.12 71 GLU A N 1
ATOM 553 C CA . GLU A 1 71 ? -2.786 8.817 17.103 1.00 60.12 71 GLU A CA 1
ATOM 554 C C . GLU A 1 71 ? -2.437 7.327 17.239 1.00 60.12 71 GLU A C 1
ATOM 556 O O . GLU A 1 71 ? -1.267 6.958 17.123 1.00 60.12 71 GLU A O 1
ATOM 561 N N . GLU A 1 72 ? -3.432 6.444 17.389 1.00 58.16 72 GLU A N 1
ATOM 562 C CA . GLU A 1 72 ? -3.187 4.995 17.433 1.00 58.16 72 GLU A CA 1
ATOM 563 C C . GLU A 1 72 ? -2.644 4.460 16.101 1.00 58.16 72 GLU A C 1
ATOM 565 O O . GLU A 1 72 ? -1.761 3.601 16.079 1.00 58.16 72 GLU A O 1
ATOM 570 N N . MET A 1 73 ? -3.103 5.012 14.974 1.00 63.62 73 MET A N 1
ATOM 571 C CA . MET A 1 73 ? -2.567 4.677 13.654 1.00 63.62 73 MET A CA 1
ATOM 572 C C . MET A 1 73 ? -1.117 5.139 13.484 1.00 63.62 73 MET A C 1
ATOM 574 O O . MET A 1 73 ? -0.351 4.465 12.794 1.00 63.62 73 MET A O 1
ATOM 578 N N . HIS A 1 74 ? -0.723 6.263 14.089 1.00 62.91 74 HIS A N 1
ATOM 579 C CA . HIS A 1 74 ? 0.671 6.706 14.105 1.00 62.91 74 HIS A CA 1
ATOM 580 C C . HIS A 1 74 ? 1.549 5.739 14.913 1.00 62.91 74 HIS A C 1
ATOM 582 O O . HIS A 1 74 ? 2.566 5.278 14.399 1.00 62.91 74 HIS A O 1
ATOM 588 N N . TYR A 1 75 ? 1.099 5.340 16.106 1.00 57.66 75 TYR A N 1
ATOM 589 C CA . TYR A 1 75 ? 1.789 4.368 16.962 1.00 57.66 75 TYR A CA 1
ATOM 590 C C . TYR A 1 75 ? 1.936 2.981 16.317 1.00 57.66 75 TYR A C 1
ATOM 592 O O . TYR A 1 75 ? 3.007 2.376 16.370 1.00 57.66 75 TYR A O 1
ATOM 600 N N . LEU A 1 76 ? 0.885 2.478 15.659 1.00 55.53 76 LEU A N 1
ATOM 601 C CA . LEU A 1 76 ? 0.938 1.206 14.931 1.00 55.53 76 LEU A CA 1
ATOM 602 C C . LEU A 1 76 ? 1.941 1.265 13.768 1.00 55.53 76 LEU A C 1
ATOM 604 O O . LEU A 1 76 ? 2.605 0.277 13.468 1.00 55.53 76 LEU A O 1
ATOM 608 N N . LEU A 1 77 ? 2.056 2.418 13.105 1.00 59.50 77 LEU A N 1
ATOM 609 C CA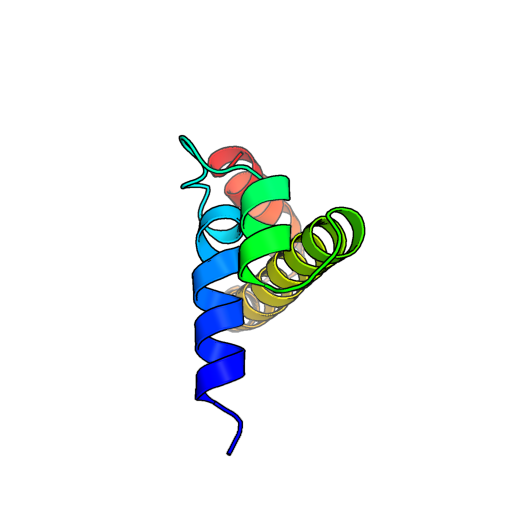 . LEU A 1 77 ? 3.003 2.615 12.010 1.00 59.50 77 LEU A CA 1
ATOM 610 C C . LEU A 1 77 ? 4.447 2.711 12.495 1.00 59.50 77 LEU A C 1
ATOM 612 O O . LEU A 1 77 ? 5.313 2.169 11.818 1.00 59.50 77 LEU A O 1
ATOM 616 N N . GLU A 1 78 ? 4.712 3.358 13.633 1.00 64.06 78 GLU A N 1
ATOM 617 C CA . GLU A 1 78 ? 6.046 3.337 14.248 1.00 64.06 78 GLU A CA 1
ATOM 618 C C . GLU A 1 78 ? 6.470 1.922 14.655 1.00 64.06 78 GLU A C 1
ATOM 620 O O . GLU A 1 78 ? 7.643 1.592 14.557 1.00 64.06 78 GLU A O 1
ATOM 625 N N . ALA A 1 79 ? 5.529 1.058 15.044 1.00 50.41 79 ALA A N 1
ATOM 626 C CA . ALA A 1 79 ? 5.825 -0.336 15.373 1.00 50.41 79 ALA A CA 1
ATOM 627 C C . ALA A 1 79 ? 6.087 -1.239 14.144 1.00 50.41 79 ALA A C 1
ATOM 629 O O . ALA A 1 79 ? 6.563 -2.362 14.311 1.00 50.41 79 ALA A O 1
ATOM 630 N N . LEU A 1 80 ? 5.754 -0.780 12.929 1.00 50.88 80 LEU A N 1
ATOM 631 C CA . LEU A 1 80 ? 5.911 -1.512 11.658 1.00 50.88 80 LEU A CA 1
ATOM 632 C C . LEU A 1 80 ? 7.026 -0.943 10.754 1.00 50.88 80 LEU A C 1
ATOM 634 O O . LEU A 1 80 ? 7.220 -1.444 9.641 1.00 50.88 80 LEU A O 1
ATOM 638 N N . LEU A 1 81 ? 7.700 0.129 11.187 1.00 51.88 81 LEU A N 1
ATOM 639 C CA . LEU A 1 81 ? 8.845 0.763 10.520 1.00 51.88 81 LEU A CA 1
ATOM 640 C C . LEU A 1 81 ? 10.158 0.354 11.190 1.00 51.88 81 LEU A C 1
ATOM 642 O O . LEU A 1 81 ? 11.148 0.243 10.432 1.00 51.88 81 LEU A O 1
#